Protein AF-A0A351Q8W2-F1 (afdb_monomer)

Solvent-accessible surface area (backbone atoms only — not comparable to full-atom values): 9352 Å² total; per-residue (Å²): 128,69,87,39,54,61,34,50,51,51,47,59,54,45,54,42,53,52,51,34,52,49,37,46,63,73,67,52,56,40,73,38,72,56,96,79,33,37,40,29,41,59,55,43,24,44,52,49,49,45,58,32,41,43,74,49,58,63,77,54,72,92,56,43,76,50,29,66,69,48,66,71,47,53,39,39,87,46,89,89,42,88,66,45,52,71,61,80,88,74,65,61,53,59,69,27,52,49,45,26,49,54,48,41,52,50,55,51,50,60,51,46,76,72,47,43,49,78,50,36,77,36,58,51,84,85,38,94,52,28,43,45,56,30,39,56,48,38,56,55,51,44,52,51,49,52,51,48,50,25,50,46,25,34,76,66,77,44,69,72,61,68,80,65,90,82,134

pLDDT: mean 95.58, std 5.6, range [55.62, 98.81]

Foldseek 3Di:
DPWFPPLVVLLQVVVQLLVLLVLLLVDFPQQQDDPLAGLQLLSLLLLLLLLQQLADVQPDDDDCVQQVNDDPLSSDDDPPDPSHDSPRPDGRDSVSSVSNSVSSVVVNNVRSVPDTPVQQQDADVPGPDGSVCSSVVSSVSSVVSSVVSQVSRVVRPHHGGDHDDHD

Structure (mmCIF, N/CA/C/O backbone):
data_AF-A0A351Q8W2-F1
#
_entry.id   AF-A0A351Q8W2-F1
#
loop_
_atom_site.group_PDB
_atom_site.id
_atom_site.type_symbol
_atom_site.label_atom_id
_atom_site.label_alt_id
_atom_site.label_comp_id
_atom_site.label_asym_id
_atom_site.label_entity_id
_atom_site.label_seq_id
_atom_site.pdbx_PDB_ins_code
_atom_site.Cartn_x
_atom_site.Cartn_y
_atom_site.Cartn_z
_atom_site.occupancy
_atom_site.B_iso_or_equiv
_atom_site.auth_seq_id
_atom_site.auth_comp_id
_atom_site.auth_asym_id
_atom_site.auth_atom_id
_atom_site.pdbx_PDB_model_num
ATOM 1 N N . MET A 1 1 ? -4.225 4.446 31.066 1.00 55.62 1 MET A N 1
ATOM 2 C CA . MET A 1 1 ? -3.802 4.490 29.650 1.00 55.62 1 MET A CA 1
ATOM 3 C C . MET A 1 1 ? -4.594 5.597 28.988 1.00 55.62 1 MET A C 1
ATOM 5 O O . MET A 1 1 ? -5.766 5.719 29.324 1.00 55.62 1 MET A O 1
ATOM 9 N N . SER A 1 2 ? -3.968 6.445 28.165 1.00 63.66 2 SER A N 1
ATOM 10 C CA . SER A 1 2 ? -4.722 7.457 27.419 1.00 63.66 2 SER A CA 1
ATOM 11 C C . SER A 1 2 ? -5.769 6.759 26.560 1.00 63.66 2 SER A C 1
ATOM 13 O O . SER A 1 2 ? -5.488 5.701 25.996 1.00 63.66 2 SER A O 1
ATOM 15 N N . GLU A 1 3 ? -6.963 7.334 26.482 1.00 80.56 3 GLU A N 1
ATOM 16 C CA . GLU A 1 3 ? -7.960 6.908 25.506 1.00 80.56 3 GLU A CA 1
ATOM 17 C C . GLU A 1 3 ? -7.312 6.942 24.109 1.00 80.56 3 GLU A C 1
ATOM 19 O O . GLU A 1 3 ? -6.616 7.906 23.782 1.00 80.56 3 GLU A O 1
ATOM 24 N N . ASN A 1 4 ? -7.477 5.876 23.320 1.00 92.06 4 ASN A N 1
ATOM 25 C CA . ASN A 1 4 ? -6.990 5.774 21.937 1.00 92.06 4 ASN A CA 1
ATOM 26 C C . ASN A 1 4 ? -5.459 5.702 21.747 1.00 92.06 4 ASN A C 1
ATOM 28 O O . ASN A 1 4 ? -4.918 6.217 20.766 1.00 92.06 4 ASN A O 1
ATOM 32 N N . LEU A 1 5 ? -4.731 5.076 22.680 1.00 96.50 5 LEU A N 1
ATOM 33 C CA . LEU A 1 5 ? -3.279 4.908 22.550 1.00 96.50 5 LEU A CA 1
ATOM 34 C C . LEU A 1 5 ? -2.907 4.025 21.348 1.00 96.50 5 LEU A C 1
ATOM 36 O O . LEU A 1 5 ? -1.963 4.347 20.628 1.00 96.50 5 LEU A O 1
ATOM 40 N N . LEU A 1 6 ? -3.621 2.917 21.131 1.00 98.00 6 LEU A N 1
ATOM 41 C CA . LEU A 1 6 ? -3.284 1.969 20.067 1.00 98.00 6 LEU A CA 1
ATOM 42 C C . LEU A 1 6 ? -3.590 2.550 18.687 1.00 98.00 6 LEU A C 1
ATOM 44 O O . LEU A 1 6 ? -2.754 2.444 17.792 1.00 98.00 6 LEU A O 1
ATOM 48 N N . SER A 1 7 ? -4.742 3.200 18.510 1.00 97.69 7 SER A N 1
ATOM 49 C CA . SER A 1 7 ? -5.092 3.836 17.239 1.00 97.69 7 SER A CA 1
ATOM 50 C C . SER A 1 7 ? -4.140 4.984 16.901 1.00 97.69 7 SER A C 1
ATOM 52 O O . SER A 1 7 ? -3.759 5.130 15.740 1.00 97.69 7 SER A O 1
ATOM 54 N N . LYS A 1 8 ? -3.650 5.722 17.908 1.00 97.25 8 LYS A N 1
ATOM 55 C CA . LYS A 1 8 ? -2.590 6.720 17.724 1.00 97.25 8 LYS A CA 1
ATOM 56 C C . LYS A 1 8 ? -1.275 6.094 17.248 1.00 97.25 8 LYS A C 1
ATOM 58 O O . LYS A 1 8 ? -0.714 6.569 16.265 1.00 97.25 8 LYS A O 1
ATOM 63 N N . ILE A 1 9 ? -0.813 5.015 17.889 1.00 97.81 9 ILE A N 1
ATOM 64 C CA . ILE A 1 9 ? 0.396 4.291 17.453 1.00 97.81 9 ILE A CA 1
ATOM 65 C C . ILE A 1 9 ? 0.220 3.793 16.015 1.00 97.81 9 ILE A C 1
ATOM 67 O O . ILE A 1 9 ? 1.107 3.969 15.187 1.00 97.81 9 ILE A O 1
ATOM 71 N N . ILE A 1 10 ? -0.935 3.210 15.690 1.00 98.38 10 ILE A N 1
ATOM 72 C CA . ILE A 1 10 ? -1.238 2.748 14.332 1.00 98.38 10 ILE A CA 1
ATOM 73 C C . ILE A 1 10 ? -1.166 3.906 13.333 1.00 98.38 10 ILE A C 1
ATOM 75 O O . ILE A 1 10 ? -0.593 3.731 12.258 1.00 98.38 10 ILE A O 1
ATOM 79 N N . ALA A 1 11 ? -1.705 5.079 13.669 1.00 98.25 11 ALA A N 1
ATOM 80 C CA . ALA A 1 11 ? -1.636 6.247 12.799 1.00 98.25 11 ALA A CA 1
ATOM 81 C C . ALA A 1 11 ? -0.188 6.694 12.547 1.00 98.25 11 ALA A C 1
ATOM 83 O O . ALA A 1 11 ? 0.206 6.872 11.396 1.00 98.25 11 ALA A O 1
ATOM 84 N N . GLU A 1 12 ? 0.628 6.779 13.598 1.00 97.88 12 GLU A N 1
ATOM 85 C CA . GLU A 1 12 ? 2.051 7.131 13.500 1.00 97.88 12 GLU A CA 1
ATOM 86 C C . GLU A 1 12 ? 2.836 6.115 12.653 1.00 97.88 12 GLU A C 1
ATOM 88 O O . GLU A 1 12 ? 3.580 6.495 11.748 1.00 97.88 12 GLU A O 1
ATOM 93 N N . GLN A 1 13 ? 2.618 4.814 12.872 1.00 98.19 13 GLN A N 1
ATOM 94 C CA . GLN A 1 13 ? 3.259 3.763 12.076 1.00 98.19 13 GLN A CA 1
ATOM 95 C C . GLN A 1 13 ? 2.754 3.739 10.627 1.00 98.19 13 GLN A C 1
ATOM 97 O O . GLN A 1 13 ? 3.504 3.396 9.711 1.00 98.19 13 GLN A O 1
ATOM 102 N N . THR A 1 14 ? 1.503 4.141 10.385 1.00 98.56 14 THR A N 1
ATOM 103 C CA . THR A 1 14 ? 0.960 4.238 9.026 1.00 98.56 14 THR A CA 1
ATOM 104 C C . THR A 1 14 ? 1.611 5.381 8.252 1.00 98.56 14 THR A C 1
ATOM 106 O O . THR A 1 14 ? 1.861 5.231 7.061 1.00 98.56 14 THR A O 1
ATOM 109 N N . GLU A 1 15 ? 1.992 6.486 8.897 1.00 98.44 15 GLU A N 1
ATOM 110 C CA . GLU A 1 15 ? 2.771 7.529 8.216 1.00 98.44 15 GLU A CA 1
ATOM 111 C C . GLU A 1 15 ? 4.142 7.014 7.752 1.00 98.44 15 GLU A C 1
ATOM 113 O O . GLU A 1 15 ? 4.574 7.338 6.646 1.00 98.44 15 GLU A O 1
ATOM 118 N N . ILE A 1 16 ? 4.804 6.152 8.530 1.00 98.38 16 ILE A N 1
ATOM 119 C CA . ILE A 1 16 ? 6.060 5.505 8.114 1.00 98.38 16 ILE A CA 1
ATOM 120 C C . ILE A 1 16 ? 5.814 4.561 6.926 1.00 98.38 16 ILE A C 1
ATOM 122 O O . ILE A 1 16 ? 6.573 4.570 5.952 1.00 98.38 16 ILE A O 1
ATOM 126 N N . LEU A 1 17 ? 4.724 3.787 6.952 1.00 98.38 17 LEU A N 1
ATOM 127 C CA . LEU A 1 17 ? 4.306 2.951 5.822 1.00 98.38 17 LEU A CA 1
ATOM 128 C C . LEU A 1 17 ? 4.103 3.789 4.546 1.00 98.38 17 LEU A C 1
ATOM 130 O O . LEU A 1 17 ? 4.637 3.453 3.489 1.00 98.38 17 LEU A O 1
ATOM 134 N N . LEU A 1 18 ? 3.390 4.915 4.648 1.00 98.44 18 LEU A N 1
ATOM 135 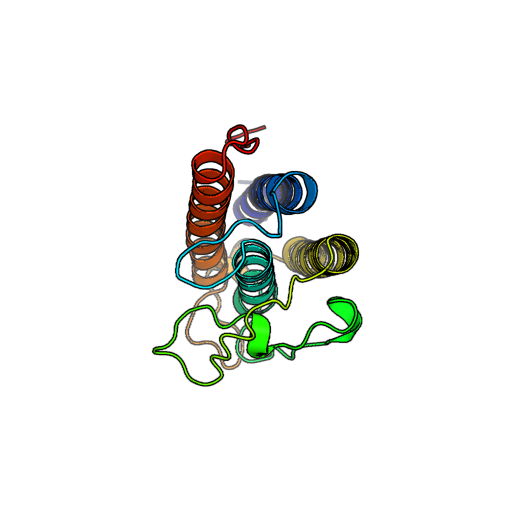C CA . LEU A 1 18 ? 3.133 5.825 3.529 1.00 98.44 18 LEU A CA 1
ATOM 136 C C . LEU A 1 18 ? 4.421 6.492 3.014 1.00 98.44 18 LEU A C 1
ATOM 138 O O . LEU A 1 18 ? 4.584 6.636 1.802 1.00 98.44 18 LEU A O 1
ATOM 142 N N . LYS A 1 19 ? 5.374 6.836 3.894 1.00 97.94 19 LYS A N 1
ATOM 143 C CA . LYS A 1 19 ? 6.713 7.315 3.492 1.00 97.94 19 LYS A CA 1
ATOM 144 C C . LYS A 1 19 ? 7.476 6.269 2.677 1.00 97.94 19 LYS A C 1
ATOM 146 O O . LYS A 1 19 ? 8.100 6.625 1.677 1.00 97.94 19 LYS A O 1
ATOM 151 N N . ASN A 1 20 ? 7.412 4.994 3.068 1.00 98.19 20 ASN A N 1
ATOM 152 C CA . ASN A 1 20 ? 8.040 3.901 2.320 1.00 98.19 20 ASN A CA 1
ATOM 153 C C . ASN A 1 20 ? 7.439 3.742 0.919 1.00 98.19 20 ASN A C 1
ATOM 155 O O . ASN A 1 20 ? 8.183 3.630 -0.053 1.00 98.19 20 ASN A O 1
ATOM 159 N N . ILE A 1 21 ? 6.112 3.806 0.790 1.00 97.75 21 ILE A N 1
ATOM 160 C CA . ILE A 1 21 ? 5.452 3.772 -0.523 1.00 97.75 21 ILE A CA 1
ATOM 161 C C . ILE A 1 21 ? 5.864 4.980 -1.365 1.00 97.75 21 ILE A C 1
ATOM 163 O O . ILE A 1 21 ? 6.218 4.818 -2.530 1.00 97.75 21 ILE A O 1
ATOM 167 N N . ASN A 1 22 ? 5.873 6.183 -0.786 1.00 97.81 22 ASN A N 1
ATOM 168 C CA . ASN A 1 22 ? 6.262 7.389 -1.512 1.00 97.81 22 ASN A CA 1
ATOM 169 C C . ASN A 1 22 ? 7.720 7.326 -2.003 1.00 97.81 22 ASN A C 1
ATOM 171 O O . ASN A 1 22 ? 8.008 7.711 -3.130 1.00 97.81 22 ASN A O 1
ATOM 175 N N . SER A 1 23 ? 8.633 6.772 -1.198 1.00 97.56 23 SER A N 1
ATOM 176 C CA . SER A 1 23 ? 10.021 6.510 -1.610 1.00 97.56 23 SER A CA 1
ATOM 177 C C . SER A 1 23 ? 10.091 5.646 -2.874 1.00 97.56 23 SER A C 1
ATOM 179 O O . SER A 1 23 ? 10.811 5.982 -3.820 1.00 97.56 23 SER A O 1
ATOM 181 N N . VAL A 1 24 ? 9.291 4.573 -2.924 1.00 98.31 24 VAL A N 1
ATOM 182 C CA . VAL A 1 24 ? 9.184 3.699 -4.099 1.00 98.31 24 VAL A CA 1
ATOM 183 C C . VAL A 1 24 ? 8.622 4.462 -5.298 1.00 98.31 24 VAL A C 1
ATOM 185 O O . VAL A 1 24 ? 9.245 4.467 -6.359 1.00 98.31 24 VAL A O 1
ATOM 188 N N . VAL A 1 25 ? 7.490 5.149 -5.125 1.00 98.38 25 VAL A N 1
ATOM 189 C CA . VAL A 1 25 ? 6.825 5.918 -6.190 1.00 98.38 25 VAL A CA 1
ATOM 190 C C . VAL A 1 25 ? 7.751 6.979 -6.787 1.00 98.38 25 VAL A C 1
ATOM 192 O O . VAL A 1 25 ? 7.729 7.179 -7.997 1.00 98.38 25 VAL A O 1
ATOM 195 N N . GLN A 1 26 ? 8.595 7.627 -5.983 1.00 97.31 26 GLN A N 1
ATOM 196 C CA . GLN A 1 26 ? 9.486 8.692 -6.451 1.00 97.31 26 GLN A CA 1
ATOM 197 C C . GLN A 1 26 ? 10.762 8.175 -7.123 1.00 97.31 26 GLN A C 1
ATOM 199 O O . GLN A 1 26 ? 11.271 8.818 -8.037 1.00 97.31 26 GLN A O 1
ATOM 204 N N . SER A 1 27 ? 11.290 7.032 -6.675 1.00 96.31 27 SER A N 1
ATOM 205 C CA . SER A 1 27 ? 12.677 6.648 -6.984 1.00 96.31 27 SER A CA 1
ATOM 206 C C . SER A 1 27 ? 12.816 5.380 -7.8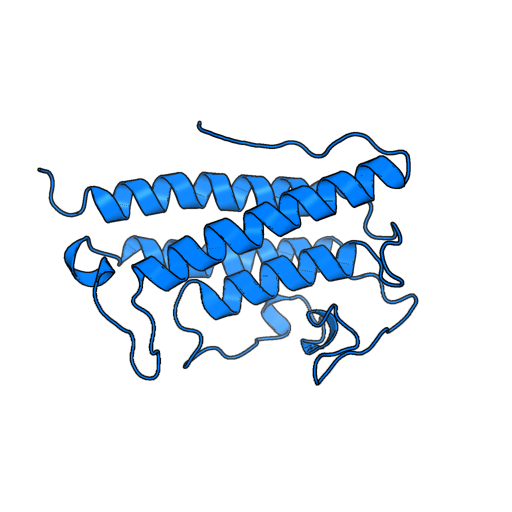25 1.00 96.31 27 SER A C 1
ATOM 208 O O . SER A 1 27 ? 13.888 5.144 -8.377 1.00 96.31 27 SER A O 1
ATOM 210 N N . ALA A 1 28 ? 11.772 4.554 -7.934 1.00 96.94 28 ALA A N 1
ATOM 211 C CA . ALA A 1 28 ? 11.837 3.332 -8.731 1.00 96.94 28 ALA A CA 1
ATOM 212 C C . ALA A 1 28 ? 11.935 3.636 -10.236 1.00 96.94 28 ALA A C 1
ATOM 214 O O . ALA A 1 28 ? 11.239 4.525 -10.744 1.00 96.94 28 ALA A O 1
ATOM 215 N N 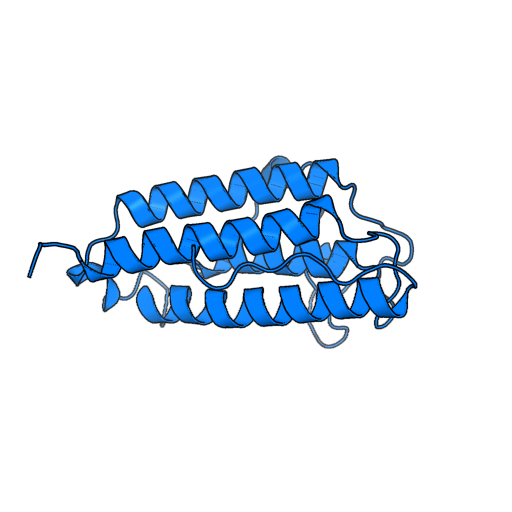. SER A 1 29 ? 12.760 2.868 -10.952 1.00 96.81 29 SER A N 1
ATOM 216 C CA . SER A 1 29 ? 12.730 2.781 -12.416 1.00 96.81 29 SER A CA 1
ATOM 217 C C . SER A 1 29 ? 11.442 2.073 -12.837 1.00 96.81 29 SER A C 1
ATOM 219 O O . SER A 1 29 ? 11.247 0.908 -12.508 1.00 96.81 29 SER A O 1
ATOM 221 N N . LEU A 1 30 ? 10.532 2.789 -13.500 1.00 97.25 30 LEU A N 1
ATOM 222 C CA . LEU A 1 30 ? 9.162 2.324 -13.753 1.00 97.25 30 LEU A CA 1
ATOM 223 C C . LEU A 1 30 ? 9.093 1.273 -14.862 1.00 97.25 30 LEU A C 1
ATOM 225 O O . LEU A 1 30 ? 8.218 0.410 -14.844 1.00 97.25 30 LEU A O 1
ATOM 229 N N . GLU A 1 31 ? 10.027 1.360 -15.799 1.00 96.31 31 GLU A N 1
ATOM 230 C CA . GLU A 1 31 ? 10.183 0.519 -16.978 1.00 96.31 31 GLU A CA 1
ATOM 231 C C . GLU A 1 31 ? 10.885 -0.806 -16.664 1.00 96.31 31 GLU A C 1
ATOM 233 O O . GLU A 1 31 ? 10.805 -1.731 -17.467 1.00 96.31 31 GLU A O 1
ATOM 238 N N . ALA A 1 32 ? 11.566 -0.897 -15.515 1.00 95.50 32 ALA A N 1
ATOM 239 C CA . ALA A 1 32 ? 12.327 -2.070 -15.103 1.00 95.50 32 ALA A CA 1
ATOM 240 C C . ALA A 1 32 ? 11.460 -3.336 -15.151 1.00 95.50 32 ALA A C 1
ATOM 242 O O . ALA A 1 32 ? 10.399 -3.390 -14.526 1.00 95.50 32 ALA A O 1
ATOM 243 N N . GLU A 1 33 ? 11.908 -4.343 -15.899 1.00 92.44 33 GLU A N 1
ATOM 244 C CA . GLU A 1 33 ? 11.153 -5.577 -16.100 1.00 92.44 33 GLU A CA 1
ATOM 245 C C . GLU A 1 33 ? 11.365 -6.543 -14.928 1.00 92.44 33 GLU A C 1
ATOM 247 O O . GLU A 1 33 ? 12.479 -6.715 -14.423 1.00 92.44 33 GLU A O 1
ATOM 252 N N . PHE A 1 34 ? 10.279 -7.186 -14.507 1.00 91.62 34 PHE A N 1
ATOM 253 C CA . PHE A 1 34 ? 10.271 -8.276 -13.548 1.00 91.62 34 PHE A CA 1
ATOM 254 C C . PHE A 1 34 ? 9.048 -9.166 -13.780 1.00 91.62 34 PHE A C 1
ATOM 256 O O . PHE A 1 34 ? 7.916 -8.684 -13.800 1.00 91.62 34 PHE A O 1
ATOM 263 N N . ASP A 1 35 ? 9.281 -10.469 -13.952 1.00 88.75 35 ASP A N 1
ATOM 264 C CA . ASP A 1 35 ? 8.229 -11.473 -14.187 1.00 88.75 35 ASP A CA 1
ATOM 265 C C . ASP A 1 35 ? 7.296 -11.124 -15.371 1.00 88.75 35 ASP A C 1
ATOM 267 O O . ASP A 1 35 ? 6.076 -11.267 -15.306 1.00 88.75 35 ASP A O 1
ATOM 271 N N . GLY A 1 36 ? 7.872 -10.596 -16.460 1.00 89.00 36 GLY A N 1
ATOM 272 C CA . GLY A 1 36 ? 7.136 -10.218 -17.673 1.00 89.00 36 GLY A CA 1
ATOM 273 C C . GLY A 1 36 ? 6.260 -8.964 -17.544 1.00 89.00 36 GLY A C 1
ATOM 274 O O . GLY A 1 36 ? 5.500 -8.654 -18.462 1.00 89.00 36 GLY A O 1
ATOM 275 N N . LEU A 1 37 ? 6.357 -8.233 -16.430 1.00 93.81 37 LEU A N 1
ATOM 276 C CA . LEU A 1 37 ? 5.697 -6.948 -16.196 1.00 93.81 37 LEU A CA 1
ATOM 277 C C . LEU A 1 37 ? 6.744 -5.873 -15.895 1.00 93.81 37 LEU A C 1
ATOM 279 O O . LEU A 1 37 ? 7.862 -6.173 -15.492 1.00 93.81 37 LEU A O 1
ATOM 283 N N . ASN A 1 38 ? 6.386 -4.600 -16.048 1.00 95.06 38 ASN A N 1
ATOM 284 C CA . ASN A 1 38 ? 7.254 -3.504 -15.613 1.00 95.06 38 ASN A CA 1
ATOM 285 C C . ASN A 1 38 ? 6.984 -3.114 -14.146 1.00 95.06 38 ASN A C 1
ATOM 287 O O . ASN A 1 38 ? 5.891 -3.335 -13.615 1.00 95.06 38 ASN A O 1
ATOM 291 N N . ALA A 1 39 ? 7.965 -2.496 -13.490 1.00 96.75 39 ALA A N 1
ATOM 292 C CA . ALA A 1 39 ? 7.906 -2.111 -12.082 1.00 96.75 39 ALA A CA 1
ATOM 293 C C . ALA A 1 39 ? 6.698 -1.225 -11.744 1.00 96.75 39 ALA A C 1
ATOM 295 O O . ALA A 1 39 ? 6.125 -1.360 -10.661 1.00 96.75 39 ALA A O 1
ATOM 296 N N . SER A 1 40 ? 6.258 -0.361 -12.669 1.00 98.00 40 SER A N 1
ATOM 297 C CA . SER A 1 40 ? 5.086 0.497 -12.452 1.00 98.00 40 SER A CA 1
ATOM 298 C C . SER A 1 40 ? 3.818 -0.308 -12.125 1.00 98.00 40 SER A C 1
ATOM 300 O O . SER A 1 40 ? 3.015 0.130 -11.298 1.00 98.00 40 SER A O 1
ATOM 302 N N . ARG A 1 41 ? 3.682 -1.530 -12.668 1.00 97.12 41 ARG A N 1
ATOM 303 C CA . ARG A 1 41 ? 2.578 -2.460 -12.368 1.00 97.12 41 ARG A CA 1
ATOM 304 C C . ARG A 1 41 ? 2.603 -2.935 -10.917 1.00 97.12 41 ARG A C 1
ATOM 306 O O . ARG A 1 41 ? 1.559 -2.978 -10.273 1.00 97.12 41 ARG A O 1
ATOM 313 N N . PHE A 1 42 ? 3.780 -3.244 -10.373 1.00 97.62 42 PHE A N 1
ATOM 314 C CA . PHE A 1 42 ? 3.933 -3.660 -8.973 1.00 97.62 42 PHE A CA 1
ATOM 315 C C . PHE A 1 42 ? 3.643 -2.509 -8.003 1.00 97.62 42 PHE A C 1
ATOM 317 O O . PHE A 1 42 ? 3.010 -2.712 -6.965 1.00 97.62 42 PHE A O 1
ATOM 324 N N . ILE A 1 43 ? 4.049 -1.288 -8.356 1.00 98.50 43 ILE A N 1
ATOM 325 C CA . ILE A 1 43 ? 3.766 -0.088 -7.558 1.00 98.50 43 ILE A CA 1
ATOM 326 C C . ILE A 1 43 ? 2.262 0.193 -7.552 1.00 98.50 43 ILE A C 1
ATOM 328 O O . ILE A 1 43 ? 1.666 0.364 -6.488 1.00 98.50 43 ILE A O 1
ATOM 332 N N . PHE A 1 44 ? 1.627 0.164 -8.724 1.00 98.50 44 PHE A N 1
ATOM 333 C CA . PHE A 1 44 ? 0.186 0.353 -8.844 1.00 98.50 44 PHE A CA 1
ATOM 334 C C . PHE A 1 44 ? -0.613 -0.744 -8.131 1.00 98.50 44 PHE A C 1
ATOM 336 O O . PHE A 1 44 ? -1.551 -0.427 -7.405 1.00 98.50 44 PHE A O 1
ATOM 343 N N . HIS A 1 45 ? -0.202 -2.013 -8.244 1.00 98.12 45 HIS A N 1
ATOM 344 C CA . HIS A 1 45 ? -0.770 -3.124 -7.473 1.00 98.12 45 HIS A CA 1
ATOM 345 C C . HIS A 1 45 ? -0.744 -2.853 -5.966 1.00 98.12 45 HIS A C 1
ATOM 347 O O . HIS A 1 45 ? -1.732 -3.073 -5.265 1.00 98.12 45 HIS A O 1
ATOM 353 N N . THR A 1 46 ? 0.385 -2.348 -5.471 1.00 98.62 46 THR A N 1
ATOM 354 C CA . THR A 1 46 ? 0.566 -2.042 -4.050 1.00 98.62 46 THR A CA 1
ATOM 355 C C . THR A 1 46 ? -0.381 -0.937 -3.596 1.00 98.62 46 THR A C 1
ATOM 357 O O . THR A 1 46 ? -1.067 -1.094 -2.588 1.00 98.62 46 THR A O 1
ATOM 360 N N . LEU A 1 47 ? -0.467 0.153 -4.365 1.00 98.75 47 LEU A N 1
ATOM 361 C CA . LEU A 1 47 ? -1.374 1.270 -4.091 1.00 98.75 47 LEU A CA 1
ATOM 362 C C . LEU A 1 47 ? -2.844 0.847 -4.144 1.00 98.75 47 LEU A C 1
ATOM 364 O O . LEU A 1 47 ? -3.607 1.193 -3.248 1.00 98.75 47 LEU A O 1
ATOM 368 N N . HIS A 1 48 ? -3.229 0.070 -5.158 1.00 98.50 48 HIS A N 1
ATOM 369 C CA . HIS A 1 48 ? -4.599 -0.412 -5.333 1.00 98.50 48 HIS A CA 1
ATOM 370 C C . HIS A 1 48 ? -5.024 -1.361 -4.212 1.00 98.50 48 HIS A C 1
ATOM 372 O O . HIS A 1 48 ? -6.102 -1.197 -3.642 1.00 98.50 48 HIS A O 1
ATOM 378 N N . SER A 1 49 ? -4.161 -2.308 -3.828 1.00 98.38 49 SER A N 1
ATOM 379 C CA . SER A 1 49 ? -4.435 -3.180 -2.682 1.00 98.38 49 SER A CA 1
ATOM 380 C C . SER A 1 49 ? -4.599 -2.367 -1.402 1.00 98.38 49 SER A C 1
ATOM 382 O O . SER A 1 49 ? -5.546 -2.595 -0.650 1.00 98.38 49 SER A O 1
ATOM 384 N N . LEU A 1 50 ? -3.724 -1.385 -1.179 1.00 98.56 50 LEU A N 1
ATOM 385 C CA . LEU A 1 50 ? -3.794 -0.527 -0.007 1.00 98.56 50 LEU A CA 1
ATOM 386 C C . LEU A 1 50 ? -5.098 0.293 0.028 1.00 98.56 50 LEU A C 1
ATOM 388 O O . LEU A 1 50 ? -5.766 0.322 1.058 1.00 98.56 50 LEU A O 1
ATOM 392 N N . ASP A 1 51 ? -5.497 0.898 -1.094 1.00 98.50 51 ASP A N 1
ATOM 393 C CA . ASP A 1 51 ? -6.762 1.636 -1.245 1.00 98.50 51 ASP A CA 1
ATOM 394 C C . ASP A 1 51 ? -7.980 0.754 -0.938 1.00 98.50 51 ASP A C 1
ATOM 396 O O . ASP A 1 51 ? -8.895 1.153 -0.217 1.00 98.50 51 ASP A O 1
ATOM 400 N N . LYS A 1 52 ? -7.964 -0.477 -1.459 1.00 97.94 52 LYS A N 1
ATOM 401 C CA . LYS A 1 52 ? -9.066 -1.428 -1.332 1.00 97.94 52 LYS A CA 1
ATOM 402 C C . LYS A 1 52 ? -9.202 -2.010 0.066 1.00 97.94 52 LYS A C 1
ATOM 404 O O . LYS A 1 52 ? -10.304 -2.099 0.600 1.00 97.94 52 LYS A O 1
ATOM 409 N N . TRP A 1 53 ? -8.099 -2.467 0.642 1.00 98.38 53 TRP A N 1
ATOM 410 C CA . TRP A 1 53 ? -8.139 -3.373 1.786 1.00 98.38 53 TRP A CA 1
ATOM 411 C C . TRP A 1 53 ? -7.857 -2.703 3.124 1.00 98.38 53 TRP A C 1
ATOM 413 O O . TRP A 1 53 ? -8.170 -3.301 4.147 1.00 98.38 53 TRP A O 1
ATOM 423 N N . PHE A 1 54 ? -7.280 -1.497 3.161 1.00 98.50 54 PHE A N 1
ATOM 424 C CA . PHE A 1 54 ? -6.918 -0.870 4.438 1.00 98.50 54 PHE A CA 1
ATOM 425 C C . PHE A 1 54 ? -8.138 -0.459 5.271 1.00 98.50 54 PHE A C 1
ATOM 427 O O . PHE A 1 54 ? -8.094 -0.520 6.499 1.00 98.50 54 PHE A O 1
ATOM 434 N N . VAL A 1 55 ? -9.218 -0.027 4.607 1.00 96.25 55 VAL A N 1
ATOM 435 C CA . VAL A 1 55 ? -10.426 0.496 5.263 1.00 96.25 55 VAL A CA 1
ATOM 436 C C . VAL A 1 55 ? -11.542 -0.542 5.271 1.00 96.25 55 VAL A C 1
ATOM 438 O O . VAL A 1 55 ? -11.764 -1.165 6.301 1.00 96.25 55 VAL A O 1
ATOM 441 N N . ASN A 1 56 ? -12.244 -0.729 4.149 1.00 96.56 56 ASN A N 1
ATOM 442 C CA . ASN A 1 56 ? -13.321 -1.707 4.016 1.00 96.56 56 ASN A CA 1
ATOM 443 C C . ASN A 1 56 ? -13.345 -2.277 2.587 1.00 96.56 56 ASN A C 1
ATOM 445 O O . ASN A 1 56 ? -13.852 -1.610 1.682 1.00 96.56 56 ASN A O 1
ATOM 449 N N . PRO A 1 57 ? -12.858 -3.507 2.357 1.00 97.31 57 PRO A N 1
ATOM 450 C CA . PRO A 1 57 ? -12.871 -4.094 1.020 1.00 97.31 57 PRO A CA 1
ATOM 451 C C . PRO A 1 57 ? -14.284 -4.395 0.499 1.00 97.31 57 PRO A C 1
ATOM 453 O O . PRO A 1 57 ? -14.456 -4.496 -0.713 1.00 97.31 57 PRO A O 1
ATOM 456 N N . ALA A 1 58 ? -15.286 -4.534 1.377 1.00 96.56 58 ALA A N 1
ATOM 457 C CA . ALA A 1 58 ? -16.659 -4.870 0.989 1.00 96.56 58 ALA A CA 1
ATOM 458 C C . ALA A 1 58 ? -17.413 -3.691 0.351 1.00 96.56 58 ALA A C 1
ATOM 460 O O . ALA A 1 58 ? -18.291 -3.890 -0.486 1.00 96.56 58 ALA A O 1
ATOM 461 N N . GLU A 1 59 ? -17.050 -2.462 0.717 1.00 95.19 59 GLU A N 1
ATOM 462 C CA . GLU A 1 59 ? -17.647 -1.227 0.188 1.00 95.19 59 GLU A CA 1
ATOM 463 C C . GLU A 1 59 ? -16.739 -0.520 -0.822 1.00 95.19 59 GLU A C 1
ATOM 465 O O . GLU A 1 59 ? -17.075 0.550 -1.337 1.00 95.19 59 GLU A O 1
ATOM 470 N N . TYR A 1 60 ? -15.578 -1.109 -1.109 1.00 96.38 60 TYR A N 1
ATOM 471 C CA . TYR A 1 60 ? -14.605 -0.519 -2.004 1.00 96.38 60 TYR A CA 1
ATOM 472 C C . TYR A 1 60 ? -15.151 -0.392 -3.426 1.00 96.38 60 TYR A C 1
ATOM 474 O O . TYR A 1 60 ? -15.663 -1.348 -4.012 1.00 96.38 60 TYR A O 1
ATOM 482 N N . LYS A 1 61 ? -14.969 0.796 -4.003 1.00 96.19 61 LYS A N 1
ATOM 483 C CA . LYS A 1 61 ? -15.219 1.074 -5.414 1.00 96.19 61 LYS A CA 1
ATOM 484 C C . LYS A 1 61 ? -14.004 1.776 -5.985 1.00 96.19 61 LYS A C 1
ATOM 486 O O . LYS A 1 61 ? -13.588 2.811 -5.463 1.00 96.19 61 LYS A O 1
ATOM 491 N N . TYR A 1 62 ? -13.457 1.208 -7.052 1.00 96.75 62 TYR A N 1
ATOM 492 C CA . TYR A 1 62 ? -12.366 1.831 -7.773 1.00 96.75 62 TYR A CA 1
ATOM 493 C C . TYR A 1 62 ? -12.841 3.127 -8.438 1.00 96.75 62 TYR A C 1
ATOM 495 O O . TYR A 1 62 ? -13.867 3.144 -9.117 1.00 96.75 62 TYR A O 1
ATOM 503 N N . ASP A 1 63 ? -12.095 4.210 -8.228 1.00 95.06 63 ASP A N 1
ATOM 504 C CA . ASP A 1 63 ? -12.284 5.480 -8.927 1.00 95.06 63 ASP A CA 1
ATOM 505 C C . ASP A 1 63 ? -11.062 5.742 -9.800 1.00 95.06 63 ASP A C 1
ATOM 507 O O . ASP A 1 63 ? -9.996 6.127 -9.317 1.00 95.06 63 ASP A O 1
ATOM 511 N N . GLU A 1 64 ? -11.226 5.562 -11.100 1.00 94.81 64 GLU A N 1
ATOM 512 C CA . GLU A 1 64 ? -10.175 5.763 -12.092 1.00 94.81 64 GLU A CA 1
ATOM 513 C C . GLU A 1 64 ? -9.661 7.219 -12.130 1.00 94.81 64 GLU A C 1
ATOM 515 O O . GLU A 1 64 ? -8.498 7.478 -12.448 1.00 94.81 64 GLU A O 1
ATOM 520 N N . ASN A 1 65 ? -10.464 8.203 -11.708 1.00 95.38 65 ASN A N 1
ATOM 521 C CA . ASN A 1 65 ? -9.991 9.588 -11.629 1.00 95.38 65 ASN A CA 1
ATOM 522 C C . ASN A 1 65 ? -8.929 9.764 -10.541 1.00 95.38 65 ASN A C 1
ATOM 524 O O . ASN A 1 65 ? -8.009 10.580 -10.699 1.00 95.38 65 ASN A O 1
ATOM 528 N N . SER A 1 66 ? -9.038 8.986 -9.459 1.00 94.50 66 SER A N 1
ATOM 529 C CA . SER A 1 66 ? -8.087 8.995 -8.349 1.00 94.50 66 SER A CA 1
ATOM 530 C C . SER A 1 66 ? -6.702 8.496 -8.765 1.00 94.50 66 SER A C 1
ATOM 532 O O . SER A 1 66 ? -5.711 8.947 -8.196 1.00 94.50 66 SER A O 1
ATOM 534 N N . SER A 1 67 ? -6.625 7.660 -9.806 1.00 93.19 67 SER A N 1
ATOM 535 C CA . SER A 1 67 ? -5.377 7.148 -10.376 1.00 93.19 67 SER A CA 1
ATOM 536 C C . SER A 1 67 ? -4.901 7.888 -11.626 1.00 93.19 67 SER A C 1
ATOM 538 O O . SER A 1 67 ? -3.882 7.522 -12.199 1.00 93.19 67 SER A O 1
ATOM 540 N N . GLY A 1 68 ? -5.612 8.933 -12.063 1.00 93.75 68 GLY A N 1
ATOM 541 C CA . GLY A 1 68 ? -5.242 9.671 -13.273 1.00 93.75 68 GLY A CA 1
ATOM 542 C C . GLY A 1 68 ? -5.575 8.939 -14.575 1.00 93.75 68 GLY A C 1
ATOM 543 O O . GLY A 1 68 ? -4.877 9.138 -15.565 1.00 93.75 68 GLY A O 1
ATOM 544 N N . GLY A 1 69 ? -6.628 8.117 -14.595 1.00 95.25 69 GLY A N 1
ATOM 545 C CA . GLY A 1 69 ? -7.035 7.403 -15.810 1.00 95.25 69 GLY A CA 1
ATOM 546 C C . GLY A 1 69 ? -6.379 6.033 -15.977 1.00 95.25 69 GLY A C 1
ATOM 547 O O . GLY A 1 69 ? -6.290 5.535 -17.095 1.00 95.25 69 GLY A O 1
ATOM 548 N N . VAL A 1 70 ? -5.819 5.456 -14.909 1.00 96.81 70 VAL A N 1
ATOM 549 C CA . VAL A 1 70 ? -5.195 4.129 -14.979 1.00 96.81 70 VAL A CA 1
ATOM 550 C C . VAL A 1 70 ? -6.284 3.080 -14.808 1.00 96.81 70 VAL A C 1
ATOM 552 O O . VAL A 1 70 ? -7.001 3.098 -13.813 1.00 96.81 70 VAL A O 1
ATOM 555 N N . ALA A 1 71 ? -6.388 2.143 -15.745 1.00 95.75 71 ALA A N 1
ATOM 556 C CA . ALA A 1 71 ? -7.380 1.079 -15.668 1.00 95.75 71 ALA A CA 1
ATOM 557 C C . ALA A 1 71 ? -7.110 0.127 -14.484 1.00 95.75 71 ALA A C 1
ATOM 559 O O . ALA A 1 71 ? -5.969 -0.280 -14.241 1.00 95.75 71 ALA A O 1
ATOM 560 N N . GLU A 1 72 ? -8.167 -0.268 -13.764 1.00 96.00 72 GLU A N 1
ATOM 561 C CA . GLU A 1 72 ? -8.063 -1.086 -12.544 1.00 96.00 72 GLU A CA 1
ATOM 562 C C . GLU A 1 72 ? -7.340 -2.418 -12.777 1.00 96.00 72 GLU A C 1
ATOM 564 O O . GLU A 1 72 ? -6.535 -2.842 -11.952 1.00 96.00 72 GLU A O 1
ATOM 569 N N . ASN A 1 73 ? -7.583 -3.065 -13.921 1.00 95.31 73 ASN A N 1
ATOM 570 C CA . ASN A 1 73 ? -7.019 -4.375 -14.253 1.00 95.31 73 ASN A CA 1
ATOM 571 C C . ASN A 1 73 ? -5.481 -4.373 -14.313 1.00 95.31 73 ASN A C 1
ATOM 573 O O . ASN A 1 73 ? -4.856 -5.419 -14.131 1.00 95.31 73 ASN A O 1
ATOM 577 N N . LEU A 1 74 ? -4.847 -3.205 -14.476 1.00 96.00 74 LEU A N 1
ATOM 578 C CA . LEU A 1 74 ? -3.393 -3.078 -14.391 1.00 96.00 74 LEU A CA 1
ATOM 579 C C . LEU A 1 74 ? -2.853 -3.346 -12.973 1.00 96.00 74 LEU A C 1
ATOM 581 O O . LEU A 1 74 ? -1.650 -3.547 -12.811 1.00 96.00 74 LEU A O 1
ATOM 585 N N . SER A 1 75 ? -3.701 -3.417 -11.941 1.00 96.75 75 SER A N 1
ATOM 586 C CA . SER A 1 75 ? -3.292 -3.840 -10.596 1.00 96.75 75 SER A CA 1
ATOM 587 C C . SER A 1 75 ? -3.139 -5.359 -10.476 1.00 96.75 75 SER A C 1
ATOM 589 O O . SER A 1 75 ? -2.554 -5.844 -9.508 1.00 96.75 75 SER A O 1
ATOM 591 N N . VAL A 1 76 ? -3.626 -6.144 -11.440 1.00 96.12 76 VAL A N 1
ATOM 592 C CA . VAL A 1 76 ? -3.494 -7.603 -11.422 1.00 96.12 76 VAL A CA 1
ATOM 593 C C . VAL A 1 76 ? -2.126 -7.983 -11.986 1.00 96.12 76 VAL A C 1
ATOM 595 O O . VAL A 1 76 ? -1.851 -7.782 -13.166 1.00 96.12 76 VAL A O 1
ATOM 598 N N . ILE A 1 77 ? -1.257 -8.524 -11.129 1.00 94.38 77 ILE A N 1
ATOM 599 C CA . ILE A 1 77 ? 0.154 -8.828 -11.445 1.00 94.38 77 ILE A CA 1
ATOM 600 C C . ILE A 1 77 ? 0.471 -10.332 -11.481 1.00 94.38 77 ILE A C 1
ATOM 602 O O . ILE A 1 77 ? 1.629 -10.720 -11.439 1.00 94.38 77 ILE A O 1
ATOM 606 N N . SER A 1 78 ? -0.544 -11.199 -11.510 1.00 92.50 78 SER A N 1
ATOM 607 C CA . SER A 1 78 ? -0.352 -12.651 -11.609 1.00 92.50 78 SER A CA 1
ATOM 608 C C . SER A 1 78 ? -1.246 -13.229 -12.691 1.00 92.50 78 SER A C 1
ATOM 610 O O . SER A 1 78 ? -2.462 -13.054 -12.635 1.00 92.50 78 SER A O 1
ATOM 612 N N . SER A 1 79 ? -0.651 -13.987 -13.612 1.00 91.50 79 SER A N 1
ATOM 613 C CA . SER A 1 79 ? -1.342 -14.657 -14.723 1.00 91.50 79 SER A CA 1
ATOM 614 C C . SER A 1 79 ? -2.380 -15.695 -14.292 1.00 91.50 79 SER A C 1
ATOM 616 O O . SER A 1 79 ? -3.238 -16.080 -15.079 1.00 91.50 79 SER A O 1
ATOM 618 N N . SER A 1 80 ? -2.330 -16.129 -13.032 1.00 92.50 80 SER A N 1
ATOM 619 C CA . SER A 1 80 ? -3.301 -17.052 -12.437 1.00 92.50 80 SER A CA 1
ATOM 620 C C . SER A 1 80 ? -4.594 -16.386 -11.953 1.00 92.50 80 SER A C 1
ATOM 622 O O . SER A 1 80 ? -5.518 -17.086 -11.540 1.00 92.50 80 SER A O 1
ATOM 624 N N . ARG A 1 81 ? -4.666 -15.049 -11.949 1.00 90.81 81 ARG A N 1
ATOM 625 C CA . ARG A 1 81 ? -5.811 -14.298 -11.422 1.00 90.81 81 ARG A CA 1
ATOM 626 C C . ARG A 1 81 ? -6.716 -13.804 -12.542 1.00 90.81 81 ARG A C 1
ATOM 628 O O . ARG A 1 81 ? -6.253 -13.377 -13.596 1.00 90.81 81 ARG A O 1
ATOM 635 N N . GLU A 1 82 ? -8.017 -13.818 -12.275 1.00 91.75 82 GLU A N 1
ATOM 636 C CA . GLU A 1 82 ? -9.009 -13.194 -13.147 1.00 91.75 82 GLU A CA 1
ATOM 637 C C . GLU A 1 82 ? -8.707 -11.699 -13.330 1.00 91.75 82 GLU A C 1
ATOM 639 O O . GLU A 1 82 ? -8.255 -11.024 -12.402 1.00 91.75 82 GLU A O 1
ATOM 644 N N . GLY A 1 83 ? -8.926 -11.192 -14.545 1.00 88.50 83 GLY A N 1
ATOM 645 C CA . GLY A 1 83 ? -8.623 -9.806 -14.902 1.00 88.50 83 GLY A CA 1
ATOM 646 C C . GLY A 1 83 ? -7.144 -9.530 -15.181 1.00 88.50 83 GLY A C 1
ATOM 647 O O . GLY A 1 83 ? -6.796 -8.379 -15.434 1.00 88.50 83 GLY A O 1
ATOM 648 N N . PHE A 1 84 ? -6.271 -10.547 -15.163 1.00 93.12 84 PHE A N 1
ATOM 649 C CA . PHE A 1 84 ? -4.885 -10.375 -15.584 1.00 93.12 84 PHE A CA 1
ATOM 650 C C . PHE A 1 84 ? -4.802 -9.989 -17.061 1.00 93.12 84 PHE A C 1
ATOM 652 O O . PHE A 1 84 ? -5.241 -10.725 -17.944 1.00 93.12 84 PHE A O 1
ATOM 659 N N . ASP A 1 85 ? -4.160 -8.855 -17.307 1.00 90.69 85 ASP A N 1
ATOM 660 C CA . ASP A 1 85 ? -3.709 -8.429 -18.621 1.00 90.69 85 ASP A CA 1
ATOM 661 C C . ASP A 1 85 ? -2.211 -8.132 -18.530 1.00 90.69 85 ASP A C 1
ATOM 663 O O . ASP A 1 85 ? -1.775 -7.280 -17.742 1.00 90.69 85 ASP A O 1
ATOM 667 N N . ALA A 1 86 ? -1.411 -8.853 -19.318 1.00 83.12 86 ALA A N 1
ATOM 668 C CA . ALA A 1 86 ? 0.027 -8.630 -19.372 1.00 83.12 86 ALA A CA 1
ATOM 669 C C . ALA A 1 86 ? 0.337 -7.200 -19.839 1.00 83.12 86 ALA A C 1
ATOM 671 O O . ALA A 1 86 ? 1.292 -6.608 -19.341 1.00 83.12 86 ALA A O 1
ATOM 672 N N . ALA A 1 87 ? -0.493 -6.641 -20.735 1.00 86.19 87 ALA A N 1
ATOM 673 C CA . ALA A 1 87 ? -0.349 -5.310 -21.326 1.00 86.19 87 ALA A CA 1
ATOM 674 C C . ALA A 1 87 ? 1.130 -4.909 -21.541 1.00 86.19 87 ALA A C 1
ATOM 676 O O . ALA A 1 87 ? 1.580 -3.887 -21.003 1.00 86.19 87 ALA A O 1
ATOM 677 N N . PRO A 1 88 ? 1.924 -5.738 -22.254 1.00 76.94 88 PRO A N 1
ATOM 678 C CA . PRO A 1 88 ? 3.360 -5.524 -22.367 1.00 76.94 88 PRO A CA 1
ATOM 679 C C . PRO A 1 88 ? 3.623 -4.164 -23.024 1.00 76.94 88 PRO A C 1
ATOM 681 O O . PRO A 1 88 ? 3.051 -3.841 -24.063 1.00 76.94 88 PRO A O 1
ATOM 684 N N . GLY A 1 89 ? 4.467 -3.348 -22.392 1.00 79.31 89 GLY A N 1
ATOM 685 C CA . GLY A 1 89 ? 4.782 -1.989 -22.846 1.00 79.31 89 GLY A CA 1
ATOM 686 C C . GLY A 1 89 ? 3.910 -0.872 -22.259 1.00 79.31 89 GLY A C 1
ATOM 687 O O . GLY A 1 89 ? 4.253 0.295 -22.429 1.00 79.31 89 GLY A O 1
ATOM 688 N N . VAL A 1 90 ? 2.837 -1.179 -21.518 1.00 92.69 90 VAL A N 1
ATOM 689 C CA . VAL A 1 90 ? 2.083 -0.154 -20.775 1.00 92.69 90 VAL A CA 1
ATOM 690 C C . VAL A 1 90 ? 2.808 0.166 -19.470 1.00 92.69 90 VAL A C 1
ATOM 692 O O . VAL A 1 90 ? 2.704 -0.570 -18.487 1.00 92.69 90 VAL A O 1
ATOM 695 N N . VAL A 1 91 ? 3.556 1.267 -19.459 1.00 97.31 91 VAL A N 1
ATOM 696 C CA . VAL A 1 91 ? 4.188 1.822 -18.253 1.00 97.31 91 VAL A CA 1
ATOM 697 C C . VAL A 1 91 ? 3.262 2.883 -17.672 1.00 97.31 91 VAL A C 1
ATOM 699 O O . VAL A 1 91 ? 2.902 3.841 -18.355 1.00 97.31 91 VAL A O 1
ATOM 702 N N . ILE A 1 92 ? 2.862 2.713 -16.415 1.00 98.12 92 ILE A N 1
ATOM 703 C CA . ILE A 1 92 ? 2.018 3.677 -15.711 1.00 98.12 92 ILE A CA 1
ATOM 704 C C . ILE A 1 92 ? 2.870 4.916 -15.401 1.00 98.12 92 ILE A C 1
ATOM 706 O O . ILE A 1 92 ? 3.897 4.778 -14.729 1.00 98.12 92 ILE A O 1
ATOM 710 N N . PRO A 1 93 ? 2.474 6.121 -15.857 1.00 98.06 93 PRO A N 1
ATOM 711 C CA . PRO A 1 93 ? 3.250 7.336 -15.635 1.00 98.06 93 PRO A CA 1
ATOM 712 C C . PRO A 1 93 ? 3.459 7.634 -14.149 1.00 98.06 93 PRO A C 1
ATOM 714 O O . PRO A 1 93 ? 2.551 7.444 -13.334 1.00 98.06 93 PRO A O 1
ATOM 717 N N . ARG A 1 94 ? 4.634 8.172 -13.794 1.00 98.38 94 ARG A N 1
ATOM 718 C CA . ARG A 1 94 ? 4.952 8.532 -12.400 1.00 98.38 94 ARG A CA 1
ATOM 719 C C . ARG A 1 94 ? 3.922 9.490 -11.808 1.00 98.38 94 ARG A C 1
ATOM 721 O O . ARG A 1 94 ? 3.470 9.265 -10.696 1.00 98.38 94 ARG A O 1
ATOM 728 N N . GLU A 1 95 ? 3.497 10.486 -12.580 1.00 98.31 95 GLU A N 1
ATOM 729 C CA . G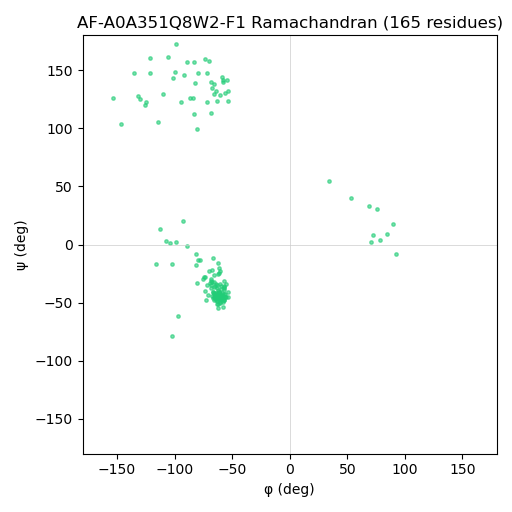LU A 1 95 ? 2.468 11.459 -12.186 1.00 98.31 95 GLU A CA 1
ATOM 730 C C . GLU A 1 95 ? 1.135 10.800 -11.793 1.00 98.31 95 GLU A C 1
ATOM 732 O O . GLU A 1 95 ? 0.489 11.224 -10.836 1.00 98.31 95 GLU A O 1
ATOM 737 N N . ASN A 1 96 ? 0.757 9.708 -12.463 1.00 98.62 96 ASN A N 1
ATOM 738 C CA . ASN A 1 96 ? -0.449 8.950 -12.143 1.00 98.62 96 ASN A CA 1
ATOM 739 C C . ASN A 1 96 ? -0.272 8.134 -10.855 1.00 98.62 96 ASN A C 1
ATOM 741 O O . ASN A 1 96 ? -1.171 8.107 -10.013 1.00 98.62 96 ASN A O 1
ATOM 745 N N . LEU A 1 97 ? 0.903 7.524 -10.654 1.00 98.75 97 LEU A N 1
ATOM 746 C CA . LEU A 1 97 ? 1.239 6.826 -9.407 1.00 98.75 97 LEU A CA 1
ATOM 747 C C . LEU A 1 97 ? 1.298 7.788 -8.214 1.00 98.75 97 LEU A C 1
ATOM 749 O O . LEU A 1 97 ? 0.782 7.467 -7.147 1.00 98.75 97 LEU A O 1
ATOM 753 N N . GLU A 1 98 ? 1.885 8.972 -8.390 1.00 98.50 98 GLU A N 1
ATOM 754 C CA . GLU A 1 98 ? 1.954 10.028 -7.375 1.00 98.50 98 GLU A CA 1
ATOM 755 C C . GLU A 1 98 ? 0.562 10.549 -7.021 1.00 98.50 98 GLU A C 1
ATOM 757 O O . GLU A 1 98 ? 0.204 10.611 -5.842 1.00 98.50 98 GLU A O 1
ATOM 762 N N . LYS A 1 99 ? -0.259 10.853 -8.034 1.00 98.38 99 LYS A N 1
ATOM 763 C CA . LYS A 1 99 ? -1.655 11.254 -7.840 1.00 98.38 99 LYS A CA 1
ATOM 764 C C . LYS A 1 99 ? -2.425 10.196 -7.053 1.00 98.38 99 LYS A C 1
ATOM 766 O O . LYS A 1 99 ? -3.130 10.537 -6.097 1.00 98.38 99 LYS A O 1
ATOM 771 N N . TYR A 1 100 ? -2.250 8.922 -7.407 1.00 98.69 100 TYR A N 1
ATOM 772 C CA . TYR A 1 100 ? -2.931 7.842 -6.711 1.00 98.69 100 TYR A CA 1
ATOM 773 C C . TYR A 1 100 ? -2.427 7.682 -5.276 1.00 98.69 100 TYR A C 1
ATOM 775 O O . TYR A 1 100 ? -3.235 7.613 -4.353 1.00 98.69 100 TYR A O 1
ATOM 783 N N . ALA A 1 101 ? -1.110 7.725 -5.059 1.00 98.69 101 ALA A N 1
ATOM 784 C CA . ALA A 1 101 ? -0.507 7.656 -3.731 1.00 98.69 101 ALA A CA 1
ATOM 785 C C . ALA A 1 101 ? -1.023 8.765 -2.802 1.00 98.69 101 ALA A C 1
ATOM 787 O O . ALA A 1 101 ? -1.366 8.487 -1.652 1.00 98.69 101 ALA A O 1
ATOM 788 N N . VAL A 1 102 ? -1.153 9.999 -3.301 1.00 98.44 102 VAL A N 1
ATOM 789 C CA . VAL A 1 102 ? -1.747 11.118 -2.550 1.00 98.44 102 VAL A CA 1
ATOM 790 C C . VAL A 1 102 ? -3.210 10.837 -2.203 1.00 98.44 102 VAL A C 1
ATOM 792 O O . VAL A 1 102 ? -3.608 11.025 -1.051 1.00 98.44 102 VAL A O 1
ATOM 795 N N . SER A 1 103 ? -4.006 10.359 -3.165 1.00 98.31 103 SER A N 1
ATOM 796 C CA . SER A 1 103 ? -5.419 10.032 -2.938 1.00 98.31 103 SER A CA 1
ATOM 797 C C . SER A 1 103 ? -5.594 8.945 -1.871 1.00 98.31 103 SER A C 1
ATOM 799 O O . SER A 1 103 ? -6.335 9.137 -0.904 1.00 98.31 103 SER A O 1
ATOM 801 N N . VAL A 1 104 ? -4.860 7.836 -1.996 1.00 98.56 104 VAL A N 1
ATOM 802 C CA . VAL A 1 104 ? -4.893 6.708 -1.052 1.00 98.56 104 VAL A CA 1
ATOM 803 C C . VAL A 1 104 ? -4.448 7.149 0.341 1.00 98.56 104 VAL A C 1
ATOM 805 O O . VAL A 1 104 ? -5.141 6.883 1.325 1.00 98.56 104 VAL A O 1
ATOM 808 N N . ALA A 1 105 ? -3.344 7.897 0.438 1.00 98.69 105 ALA A N 1
ATOM 809 C CA . ALA A 1 105 ? -2.857 8.426 1.708 1.00 98.69 105 ALA A CA 1
ATOM 810 C C . ALA A 1 105 ? -3.901 9.322 2.392 1.00 98.69 105 ALA A C 1
ATOM 812 O O . ALA A 1 105 ? -4.109 9.213 3.600 1.00 98.69 105 ALA A O 1
ATOM 813 N N . GLN A 1 106 ? -4.597 10.181 1.639 1.00 98.31 106 GLN A N 1
ATOM 814 C CA . GLN A 1 106 ? -5.641 11.041 2.199 1.00 98.31 106 GLN A CA 1
ATOM 815 C C . GLN A 1 106 ? -6.831 10.235 2.733 1.00 98.31 106 GLN A C 1
ATOM 817 O O . GLN A 1 106 ? -7.303 10.514 3.838 1.00 98.31 106 GLN A O 1
ATOM 822 N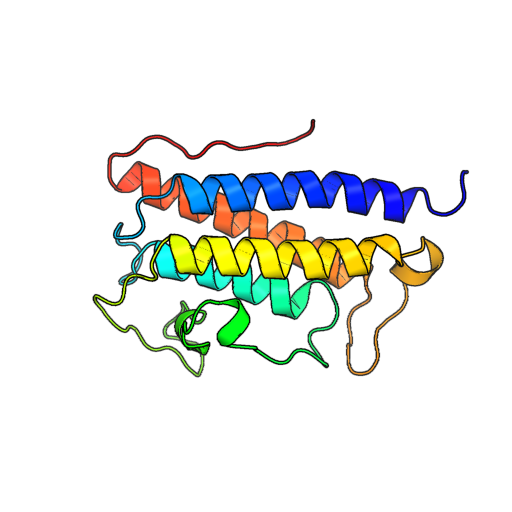 N . LYS A 1 107 ? -7.303 9.222 1.992 1.00 98.12 107 LYS A N 1
ATOM 823 C CA . LYS A 1 107 ? -8.387 8.333 2.450 1.00 98.12 107 LYS A CA 1
ATOM 824 C C . LYS A 1 107 ? -8.007 7.626 3.753 1.00 98.12 107 LYS A C 1
ATOM 826 O O . LYS A 1 107 ? -8.795 7.610 4.697 1.00 98.12 107 LYS A O 1
ATOM 831 N N . ILE A 1 108 ? -6.781 7.110 3.828 1.00 98.62 108 ILE A N 1
ATOM 832 C CA . ILE A 1 108 ? -6.261 6.410 5.008 1.00 98.62 108 ILE A CA 1
ATOM 833 C C . ILE A 1 108 ? -6.124 7.347 6.208 1.00 98.62 108 ILE A C 1
ATOM 835 O O . ILE A 1 108 ? -6.571 7.004 7.300 1.00 98.62 108 ILE A O 1
ATOM 839 N N . ARG A 1 109 ? -5.578 8.553 6.025 1.00 98.62 109 ARG A N 1
ATOM 840 C CA . ARG A 1 109 ? -5.487 9.551 7.104 1.00 98.62 109 ARG A CA 1
ATOM 841 C C . ARG A 1 109 ? -6.859 9.941 7.640 1.00 98.62 109 ARG A C 1
ATOM 843 O O . ARG A 1 109 ? -7.047 9.985 8.852 1.00 98.62 109 ARG A O 1
ATOM 850 N N . ASN A 1 110 ? -7.827 10.164 6.751 1.00 98.44 110 ASN A N 1
ATOM 851 C CA . ASN A 1 110 ? -9.205 10.469 7.141 1.00 98.44 110 ASN A CA 1
ATOM 852 C C . ASN A 1 110 ? -9.831 9.323 7.945 1.00 98.44 110 ASN A C 1
ATOM 854 O O . ASN A 1 110 ? -10.520 9.565 8.935 1.00 98.44 110 ASN A O 1
ATOM 858 N N . TYR A 1 111 ? -9.577 8.078 7.541 1.00 98.31 111 TYR A N 1
ATOM 859 C CA . TYR A 1 111 ? -10.029 6.900 8.270 1.00 98.31 111 TYR A CA 1
ATOM 860 C C . TYR A 1 111 ? -9.413 6.821 9.674 1.00 98.31 111 TYR A C 1
ATOM 862 O O . TYR A 1 111 ? -10.132 6.703 10.665 1.00 98.31 111 TYR A O 1
ATOM 870 N N . LEU A 1 112 ? -8.088 6.946 9.766 1.00 98.31 112 LEU A N 1
ATOM 871 C CA . LEU A 1 112 ? -7.344 6.831 11.021 1.00 98.31 112 LEU A CA 1
ATOM 872 C C . LEU A 1 112 ? -7.662 7.956 12.010 1.00 98.31 112 LEU A C 1
ATOM 874 O O . LEU A 1 112 ? -7.703 7.705 13.210 1.00 98.31 112 LEU A O 1
ATOM 878 N N . ALA A 1 113 ? -7.965 9.163 11.524 1.00 97.75 113 ALA A N 1
ATOM 879 C CA . ALA A 1 113 ? -8.392 10.283 12.364 1.00 97.75 113 ALA A CA 1
ATOM 880 C C . ALA A 1 113 ? -9.690 10.000 13.146 1.00 97.75 113 ALA A C 1
ATOM 882 O O . ALA A 1 113 ? -9.932 10.625 14.175 1.00 97.75 113 ALA A O 1
ATOM 883 N N . ASN A 1 114 ? -10.510 9.058 12.670 1.00 96.38 114 ASN A N 1
ATOM 884 C CA . ASN A 1 114 ? -11.773 8.665 13.294 1.00 96.38 1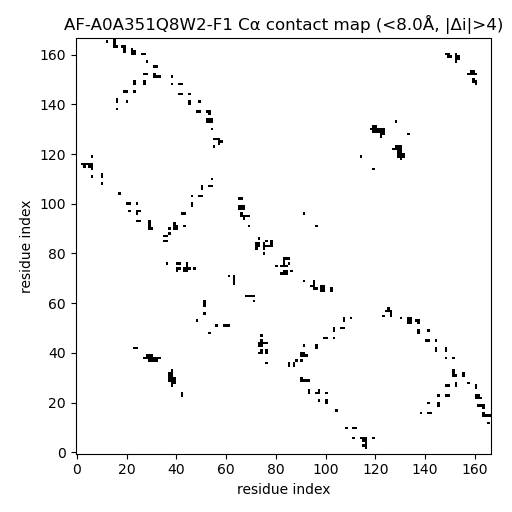14 ASN A CA 1
ATOM 885 C C . ASN A 1 114 ? -11.701 7.286 13.978 1.00 96.38 114 ASN A C 1
ATOM 887 O O . ASN A 1 114 ? -12.713 6.797 14.478 1.00 96.38 114 ASN A O 1
ATOM 891 N N . LEU A 1 115 ? -10.531 6.639 13.997 1.00 97.56 115 LEU A N 1
ATOM 892 C CA . LEU A 1 115 ? -10.355 5.304 14.562 1.00 97.56 115 LEU A CA 1
ATOM 893 C C . LEU A 1 115 ? -10.072 5.381 16.071 1.00 97.56 115 LEU A C 1
ATOM 895 O O . LEU A 1 115 ? -9.121 6.028 16.512 1.00 97.56 115 LEU A O 1
ATOM 899 N N . SER A 1 116 ? -10.864 4.663 16.866 1.00 97.62 116 SER A N 1
ATOM 900 C CA . SER A 1 116 ? -10.646 4.497 18.310 1.00 97.62 116 SER A CA 1
ATOM 901 C C . SER A 1 116 ? -10.113 3.104 18.650 1.00 97.62 116 SER A C 1
ATOM 903 O O . SER A 1 116 ? -10.286 2.164 17.874 1.00 97.62 11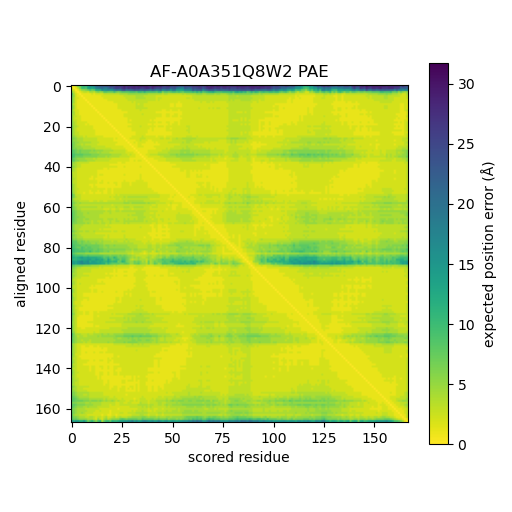6 SER A O 1
ATOM 905 N N . ASP A 1 117 ? -9.526 2.938 19.839 1.00 98.12 117 ASP A N 1
ATOM 906 C CA . ASP A 1 117 ? -9.019 1.631 20.295 1.00 98.12 117 ASP A CA 1
ATOM 907 C C . ASP A 1 117 ? -10.129 0.573 20.353 1.00 98.12 117 ASP A C 1
ATOM 909 O O . ASP A 1 117 ? -9.902 -0.589 20.026 1.00 98.12 117 ASP A O 1
ATOM 913 N N . LYS A 1 118 ? -11.351 0.980 20.725 1.00 96.88 118 LYS A N 1
ATOM 914 C CA . LYS A 1 118 ? -12.519 0.088 20.795 1.00 96.88 118 LYS A CA 1
ATOM 915 C C . LYS A 1 118 ? -12.919 -0.444 19.420 1.00 96.88 118 LYS A C 1
ATOM 917 O O . LYS A 1 118 ? -13.309 -1.600 19.308 1.00 96.88 118 LYS A O 1
ATOM 922 N N . MET A 1 119 ? -12.766 0.380 18.383 1.00 97.75 119 MET A N 1
ATOM 923 C CA . MET A 1 119 ? -13.129 0.008 17.017 1.00 97.75 119 MET A CA 1
ATOM 924 C C . MET A 1 119 ? -12.193 -1.050 16.430 1.00 97.75 119 MET A C 1
ATOM 926 O O . MET A 1 119 ? -12.586 -1.767 15.516 1.00 97.75 119 MET A O 1
ATOM 930 N N . LEU A 1 120 ? -10.962 -1.186 16.934 1.00 98.31 120 LEU A N 1
ATOM 931 C CA . LEU A 1 120 ? -9.950 -2.078 16.353 1.00 98.31 120 LEU A CA 1
ATOM 932 C C . LEU A 1 120 ? -10.407 -3.540 16.251 1.00 98.31 120 LEU A C 1
ATOM 934 O O . LEU A 1 120 ? -10.076 -4.206 15.270 1.00 98.31 120 LEU A O 1
ATOM 938 N N . SER A 1 121 ? -11.175 -4.027 17.231 1.00 98.06 121 SER A N 1
ATOM 939 C CA . SER A 1 121 ? -11.708 -5.396 17.248 1.00 98.06 121 SER A CA 1
ATOM 940 C C . SER A 1 121 ? -13.068 -5.546 16.561 1.00 98.06 121 SER A C 1
ATOM 942 O O . SER A 1 121 ? -13.609 -6.649 16.520 1.00 98.06 121 SER A O 1
ATOM 944 N N . GLU A 1 122 ? -13.646 -4.464 16.042 1.00 98.12 122 GLU A N 1
ATOM 945 C CA . GLU A 1 122 ? -14.909 -4.506 15.309 1.00 98.12 122 GLU A CA 1
ATOM 946 C C . GLU A 1 122 ? -14.684 -4.972 13.871 1.00 98.12 122 GLU A C 1
ATOM 948 O O . GLU A 1 122 ? -13.661 -4.670 13.247 1.00 98.12 122 GLU A O 1
ATOM 953 N N . LYS A 1 123 ? -15.679 -5.677 13.332 1.00 97.88 123 LYS A N 1
ATOM 954 C CA . LYS A 1 123 ? -15.797 -5.949 11.900 1.00 97.88 123 LYS A CA 1
ATOM 955 C C . LYS A 1 123 ? -16.636 -4.857 11.251 1.00 97.88 123 LYS A C 1
ATOM 957 O O . LYS A 1 123 ? -17.561 -4.334 11.869 1.00 97.88 123 LYS A O 1
ATOM 962 N N . LEU A 1 124 ? -16.294 -4.519 10.017 1.00 94.50 124 LEU A N 1
ATOM 963 C CA . LEU A 1 124 ? -17.084 -3.619 9.183 1.00 94.50 124 LEU A CA 1
ATOM 964 C C . LEU A 1 124 ? -18.218 -4.375 8.489 1.00 94.50 124 LEU A C 1
ATOM 966 O O . LEU A 1 124 ? -18.124 -5.586 8.282 1.00 94.50 124 LEU A O 1
ATOM 970 N N . ASP A 1 125 ? -19.268 -3.656 8.098 1.00 94.44 125 ASP A N 1
ATOM 971 C CA . ASP A 1 125 ? -20.391 -4.240 7.366 1.00 94.44 125 ASP A CA 1
ATOM 972 C C . ASP A 1 125 ? -19.905 -4.926 6.082 1.00 94.44 125 ASP A C 1
ATOM 974 O O . ASP A 1 125 ? -19.112 -4.379 5.311 1.00 94.44 125 ASP A O 1
ATOM 978 N N . GLY A 1 126 ? -20.351 -6.170 5.886 1.00 96.06 126 GLY A N 1
ATOM 979 C CA . GLY A 1 126 ? -19.950 -7.005 4.751 1.00 96.06 126 GLY A CA 1
ATOM 980 C C . GLY A 1 126 ? -18.501 -7.509 4.788 1.00 96.06 126 GLY A C 1
ATOM 981 O O . GLY A 1 126 ? -18.092 -8.197 3.855 1.00 96.06 126 GLY A O 1
ATOM 982 N N . CYS A 1 127 ? -17.725 -7.213 5.837 1.00 95.94 127 CYS A N 1
ATOM 983 C CA . CYS A 1 127 ? -16.336 -7.640 5.971 1.00 95.94 127 CYS A CA 1
ATOM 984 C C . CYS A 1 127 ? -16.176 -8.701 7.069 1.00 95.94 127 CYS A C 1
ATOM 986 O O . CYS A 1 127 ? -16.603 -8.528 8.209 1.00 95.94 127 CYS A O 1
ATOM 988 N N . GLU A 1 128 ? -15.519 -9.813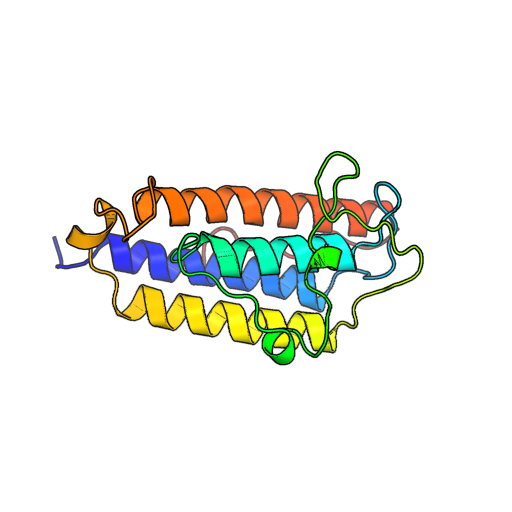 6.743 1.00 96.56 128 GLU A N 1
ATOM 989 C CA . GLU A 1 128 ? -15.275 -10.892 7.706 1.00 96.56 128 GLU A CA 1
ATOM 990 C C . GLU A 1 128 ? -14.097 -10.622 8.654 1.00 96.56 128 GLU A C 1
ATOM 992 O O . GLU A 1 128 ? -13.969 -11.308 9.671 1.00 96.56 128 GLU A O 1
ATOM 997 N N . PHE A 1 129 ? -13.272 -9.619 8.351 1.00 98.06 129 PHE A N 1
ATOM 998 C CA . PHE A 1 129 ? -12.081 -9.256 9.111 1.00 98.06 129 PHE A CA 1
ATOM 999 C C . PHE A 1 129 ? -12.353 -8.064 10.025 1.00 98.06 129 PHE A C 1
ATOM 1001 O O . PHE A 1 129 ? -13.141 -7.168 9.715 1.00 98.06 129 PHE A O 1
ATOM 1008 N N . THR A 1 130 ? -11.672 -8.042 11.163 1.00 98.56 130 THR A N 1
ATOM 1009 C CA . THR A 1 130 ? -11.635 -6.868 12.031 1.00 98.56 130 THR A CA 1
ATOM 1010 C C . THR A 1 130 ? -10.823 -5.744 11.394 1.00 98.56 130 THR A C 1
ATOM 1012 O O . THR A 1 130 ? -9.938 -5.977 10.564 1.00 98.56 130 THR A O 1
ATOM 1015 N N . ARG A 1 131 ? -11.070 -4.503 11.823 1.00 98.62 131 ARG A N 1
ATOM 1016 C CA . ARG A 1 131 ? -10.289 -3.336 11.378 1.00 98.62 131 ARG A CA 1
ATOM 1017 C C . ARG A 1 131 ? -8.789 -3.538 11.599 1.00 98.62 131 ARG A C 1
ATOM 1019 O O . ARG A 1 131 ? -7.991 -3.198 10.729 1.00 98.62 131 ARG A O 1
ATOM 1026 N N . LEU A 1 132 ? -8.397 -4.114 12.738 1.00 98.69 132 LEU A N 1
ATOM 1027 C CA . LEU A 1 132 ? -6.993 -4.394 13.034 1.00 98.69 132 LEU A CA 1
ATOM 1028 C C . LEU A 1 132 ? -6.395 -5.454 12.097 1.00 98.69 132 LEU A C 1
ATOM 1030 O O . LEU A 1 132 ? -5.264 -5.288 11.647 1.00 98.69 132 LEU A O 1
ATOM 1034 N N . GLU A 1 133 ? -7.132 -6.519 11.771 1.00 98.69 133 GLU A N 1
ATOM 1035 C CA . GLU A 1 133 ? -6.669 -7.538 10.816 1.00 98.69 133 GLU A CA 1
ATOM 1036 C C . GLU A 1 133 ? -6.434 -6.951 9.422 1.00 98.69 133 GLU A C 1
ATOM 1038 O O . GLU A 1 133 ? -5.413 -7.263 8.804 1.00 98.69 133 GLU A O 1
ATOM 1043 N N . LEU A 1 134 ? -7.325 -6.067 8.959 1.00 98.69 134 LEU A N 1
ATOM 1044 C CA . LEU A 1 134 ? -7.174 -5.354 7.688 1.00 98.69 134 LEU A CA 1
ATOM 1045 C C . LEU A 1 134 ? -5.909 -4.487 7.677 1.00 98.69 134 LEU A C 1
ATOM 1047 O O . LEU A 1 134 ? -5.074 -4.623 6.778 1.00 98.69 134 LEU A O 1
ATOM 1051 N N . ILE A 1 135 ? -5.719 -3.666 8.715 1.00 98.81 135 ILE A N 1
ATOM 1052 C CA . ILE A 1 135 ? -4.542 -2.801 8.870 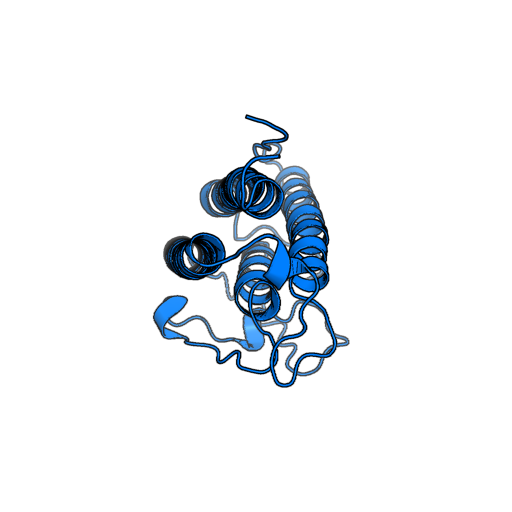1.00 98.81 135 ILE A CA 1
ATOM 1053 C C . ILE A 1 135 ? -3.260 -3.644 8.877 1.00 98.81 135 ILE A C 1
ATOM 1055 O O . ILE A 1 135 ? -2.372 -3.433 8.053 1.00 98.81 135 ILE A O 1
ATOM 1059 N N . LEU A 1 136 ? -3.165 -4.655 9.747 1.00 98.75 136 LEU A N 1
ATOM 1060 C CA . LEU A 1 136 ? -1.980 -5.518 9.834 1.00 98.75 136 LEU A CA 1
ATOM 1061 C C . LEU A 1 136 ? -1.735 -6.308 8.542 1.00 98.75 136 LEU A C 1
ATOM 1063 O O . LEU A 1 136 ? -0.583 -6.544 8.169 1.00 98.75 136 LEU A O 1
ATOM 1067 N N . GLY A 1 137 ? -2.802 -6.719 7.855 1.00 98.62 137 GLY A N 1
ATOM 1068 C CA . GLY A 1 137 ? -2.732 -7.341 6.537 1.00 98.62 137 GLY A CA 1
ATOM 1069 C C . GLY A 1 137 ? -2.056 -6.430 5.517 1.00 98.62 137 GLY A C 1
ATOM 1070 O O . GLY A 1 137 ? -1.140 -6.874 4.822 1.00 98.62 137 GLY A O 1
ATOM 1071 N N . GLN A 1 138 ? -2.431 -5.150 5.488 1.00 98.62 138 GLN A N 1
ATOM 1072 C CA . GLN A 1 138 ? -1.831 -4.181 4.572 1.00 98.62 138 GLN A CA 1
ATOM 1073 C C . GLN A 1 138 ? -0.400 -3.800 4.941 1.00 98.62 138 GLN A C 1
ATOM 1075 O O . GLN A 1 138 ? 0.424 -3.675 4.042 1.00 98.62 138 GLN A O 1
ATOM 1080 N N . PHE A 1 139 ? -0.044 -3.718 6.226 1.00 98.50 139 PHE A N 1
ATOM 1081 C CA . PHE A 1 139 ? 1.360 -3.542 6.618 1.00 98.50 139 PHE A CA 1
ATOM 1082 C C . PHE A 1 139 ? 2.244 -4.669 6.063 1.00 98.50 139 PHE A C 1
ATOM 1084 O O . PHE A 1 139 ? 3.301 -4.402 5.493 1.00 98.50 139 PHE A O 1
ATOM 1091 N N . ARG A 1 140 ? 1.802 -5.932 6.168 1.00 98.50 140 ARG A N 1
ATOM 1092 C CA . ARG A 1 140 ? 2.547 -7.074 5.608 1.00 98.50 140 ARG A CA 1
ATOM 1093 C C . ARG A 1 140 ? 2.604 -7.041 4.082 1.00 98.50 140 ARG A C 1
ATOM 1095 O O . ARG A 1 140 ? 3.670 -7.267 3.514 1.00 98.50 140 ARG A O 1
ATOM 1102 N N . HIS A 1 141 ? 1.472 -6.779 3.428 1.00 98.50 141 HIS A N 1
ATOM 1103 C CA . HIS A 1 141 ? 1.377 -6.745 1.967 1.00 98.50 141 HIS A CA 1
ATOM 1104 C C . HIS A 1 141 ? 2.256 -5.644 1.373 1.00 98.50 141 HIS A C 1
ATOM 1106 O O . HIS A 1 141 ? 3.146 -5.934 0.575 1.00 98.50 141 HIS A O 1
ATOM 1112 N N . VAL A 1 142 ? 2.080 -4.405 1.833 1.00 98.31 142 VAL A N 1
ATOM 1113 C CA . VAL A 1 142 ? 2.846 -3.256 1.347 1.00 98.31 142 VAL A CA 1
ATOM 1114 C C . VAL A 1 142 ? 4.335 -3.471 1.563 1.00 98.31 142 VAL A C 1
ATOM 1116 O O . VAL A 1 142 ? 5.113 -3.263 0.637 1.00 98.31 142 VAL A O 1
ATOM 1119 N N . MET A 1 143 ? 4.758 -3.921 2.747 1.00 97.81 143 MET A N 1
ATOM 1120 C CA . MET A 1 143 ? 6.188 -4.080 3.012 1.00 97.81 143 MET A CA 1
ATOM 1121 C C . MET A 1 143 ? 6.833 -5.199 2.190 1.00 97.81 143 MET A C 1
ATOM 1123 O O . MET A 1 143 ? 7.986 -5.055 1.781 1.00 97.81 143 MET A O 1
ATOM 1127 N N . CYS A 1 144 ? 6.089 -6.263 1.869 1.00 98.25 144 CYS A N 1
ATOM 1128 C CA . CYS A 1 144 ? 6.526 -7.255 0.886 1.00 98.25 144 CYS A CA 1
ATOM 1129 C C . CYS A 1 144 ? 6.796 -6.590 -0.475 1.00 98.25 144 CYS A C 1
ATOM 1131 O O . CYS A 1 144 ? 7.872 -6.755 -1.050 1.00 98.25 144 CYS A O 1
ATOM 1133 N N . HIS A 1 145 ? 5.867 -5.759 -0.954 1.00 98.06 145 HIS A N 1
ATOM 1134 C CA . HIS A 1 145 ? 6.005 -5.092 -2.247 1.00 98.06 145 HIS A CA 1
ATOM 1135 C C . HIS A 1 145 ? 7.019 -3.943 -2.279 1.00 98.06 145 HIS A C 1
ATOM 1137 O O . HIS A 1 145 ? 7.624 -3.708 -3.325 1.00 98.06 145 HIS A O 1
ATOM 1143 N N . VAL A 1 146 ? 7.274 -3.262 -1.160 1.00 98.06 146 VAL A N 1
ATOM 1144 C CA . VAL A 1 146 ? 8.400 -2.321 -1.030 1.00 98.06 146 VAL A CA 1
ATOM 1145 C C . VAL A 1 146 ? 9.722 -3.072 -1.213 1.00 98.06 146 VAL A C 1
ATOM 1147 O O . VAL A 1 146 ? 10.581 -2.627 -1.975 1.00 98.06 146 VAL A O 1
ATOM 1150 N N . GLY A 1 147 ? 9.864 -4.242 -0.580 1.00 97.88 147 GLY A N 1
ATOM 1151 C CA . GLY A 1 147 ? 11.020 -5.122 -0.765 1.00 97.88 147 GLY A CA 1
ATOM 1152 C C . GLY A 1 147 ? 11.181 -5.585 -2.214 1.00 97.88 147 GLY A C 1
ATOM 1153 O O . GLY A 1 147 ? 12.264 -5.444 -2.780 1.00 97.88 147 GLY A O 1
ATOM 1154 N N . ILE A 1 148 ? 10.094 -6.056 -2.838 1.00 97.31 148 ILE A N 1
ATOM 1155 C CA . ILE A 1 148 ? 10.075 -6.450 -4.257 1.00 97.31 148 ILE A CA 1
ATOM 1156 C C . ILE A 1 148 ? 10.486 -5.275 -5.147 1.00 97.31 148 ILE A C 1
ATOM 1158 O O . ILE A 1 148 ? 11.391 -5.421 -5.957 1.00 97.31 148 ILE A O 1
ATOM 1162 N N . SER A 1 149 ? 9.898 -4.091 -4.965 1.00 97.88 149 SER A N 1
ATOM 1163 C CA . SER A 1 149 ? 10.221 -2.909 -5.777 1.00 97.88 149 SER A CA 1
ATOM 1164 C C . SER A 1 149 ? 11.694 -2.516 -5.655 1.00 97.88 149 SER A C 1
ATOM 1166 O O . SER A 1 149 ? 12.327 -2.153 -6.644 1.00 97.88 149 SER A O 1
ATOM 1168 N N . SER A 1 150 ? 12.265 -2.632 -4.452 1.00 97.31 150 SER A N 1
ATOM 1169 C CA . SER A 1 150 ? 13.687 -2.372 -4.218 1.00 97.31 150 SER A CA 1
ATOM 1170 C C . SER A 1 150 ? 14.582 -3.405 -4.913 1.00 97.31 150 SER A C 1
ATOM 1172 O O . SER A 1 150 ? 15.575 -3.035 -5.538 1.00 97.31 150 SER A O 1
ATOM 1174 N N . ALA A 1 151 ? 14.193 -4.685 -4.882 1.00 97.38 151 ALA A N 1
ATOM 1175 C CA . ALA A 1 151 ? 14.886 -5.751 -5.600 1.00 97.38 151 ALA A CA 1
ATOM 1176 C C . ALA A 1 151 ? 14.828 -5.557 -7.124 1.00 97.38 151 ALA A C 1
ATOM 1178 O O . ALA A 1 151 ? 15.868 -5.642 -7.772 1.00 97.38 151 ALA A O 1
ATOM 1179 N N . ILE A 1 152 ? 13.657 -5.220 -7.680 1.00 96.44 152 ILE A N 1
ATOM 1180 C CA . ILE A 1 152 ? 13.490 -4.908 -9.109 1.00 96.44 152 ILE A CA 1
ATOM 1181 C C . ILE A 1 152 ? 14.426 -3.764 -9.506 1.00 96.44 152 ILE A C 1
ATOM 1183 O O . ILE A 1 152 ? 15.163 -3.877 -10.486 1.00 96.44 152 ILE A O 1
ATOM 1187 N N . ASN A 1 153 ? 14.449 -2.684 -8.718 1.00 95.81 153 ASN A N 1
ATOM 1188 C CA . ASN A 1 153 ? 15.299 -1.527 -8.988 1.00 95.81 153 ASN A CA 1
ATOM 1189 C C . ASN A 1 153 ? 16.788 -1.915 -9.016 1.00 95.81 153 ASN A C 1
ATOM 1191 O O . ASN A 1 153 ? 17.500 -1.567 -9.960 1.00 95.81 153 ASN A O 1
ATOM 1195 N N . PHE A 1 154 ? 17.237 -2.682 -8.016 1.00 96.06 154 PHE A N 1
ATOM 1196 C CA . PHE A 1 154 ? 18.621 -3.140 -7.897 1.00 96.06 154 PHE A CA 1
ATOM 1197 C C . PHE A 1 154 ? 19.038 -4.093 -9.024 1.00 96.06 154 PHE A C 1
ATOM 1199 O O . PHE A 1 154 ? 20.094 -3.917 -9.631 1.00 96.06 154 PHE A O 1
ATOM 1206 N N . GLN A 1 155 ? 18.197 -5.077 -9.352 1.00 95.69 155 GLN A N 1
ATOM 1207 C CA . GLN A 1 155 ? 18.459 -6.037 -10.430 1.00 95.69 155 GLN A CA 1
ATOM 1208 C C . GLN A 1 155 ? 18.569 -5.371 -11.806 1.00 95.69 155 GLN A C 1
ATOM 1210 O O . GLN A 1 155 ? 19.268 -5.882 -12.677 1.00 95.69 155 GLN A O 1
ATOM 1215 N N . ASN A 1 156 ? 17.941 -4.208 -11.978 1.00 93.38 156 ASN A N 1
ATOM 1216 C CA . ASN A 1 156 ? 18.003 -3.405 -13.196 1.00 93.38 156 ASN A CA 1
ATOM 1217 C C . ASN A 1 156 ? 19.122 -2.338 -13.161 1.00 93.38 156 ASN A C 1
ATOM 1219 O O . ASN A 1 156 ? 19.081 -1.367 -13.913 1.00 93.38 156 ASN A O 1
ATOM 1223 N N . GLY A 1 157 ? 20.133 -2.505 -12.298 1.00 93.56 157 GLY A N 1
ATOM 1224 C CA . GLY A 1 157 ? 21.351 -1.684 -12.289 1.00 93.56 157 GLY A CA 1
ATOM 1225 C C . GLY A 1 157 ? 21.256 -0.367 -11.512 1.00 93.56 157 GLY A C 1
ATOM 1226 O O . GLY A 1 157 ? 22.182 0.440 -11.582 1.00 93.56 157 GLY A O 1
ATOM 1227 N N . ASN A 1 158 ? 20.174 -0.144 -10.762 1.00 93.88 158 ASN A N 1
ATOM 1228 C CA . ASN A 1 158 ? 20.005 1.038 -9.915 1.00 93.88 158 ASN A CA 1
ATOM 1229 C C . ASN A 1 158 ? 20.357 0.742 -8.445 1.00 93.88 158 ASN A C 1
ATOM 1231 O O . ASN A 1 158 ? 20.587 -0.396 -8.043 1.00 93.88 158 ASN A O 1
ATOM 1235 N N . SER A 1 159 ? 20.387 1.777 -7.606 1.00 93.19 159 SER A N 1
ATOM 1236 C CA . SER A 1 159 ? 20.587 1.620 -6.159 1.00 93.19 159 SER A CA 1
ATOM 1237 C C . SER A 1 159 ? 19.349 1.049 -5.458 1.00 93.19 159 SER A C 1
ATOM 1239 O O . SER A 1 159 ? 18.222 1.180 -5.941 1.00 93.19 159 SER A O 1
ATOM 1241 N N . TRP A 1 160 ? 19.545 0.478 -4.265 1.00 95.06 160 TRP A N 1
ATOM 1242 C CA . TRP A 1 160 ? 18.446 0.142 -3.355 1.00 95.06 160 TRP A CA 1
ATOM 1243 C C . TRP A 1 160 ? 17.570 1.369 -3.071 1.00 95.06 160 TRP A C 1
ATOM 1245 O O . TRP A 1 160 ? 18.077 2.481 -2.896 1.00 95.06 160 TRP A O 1
ATOM 1255 N N . LEU A 1 161 ? 16.256 1.157 -2.994 1.00 95.38 161 LEU A N 1
ATOM 1256 C CA . LEU A 1 161 ? 15.306 2.205 -2.629 1.00 95.38 161 LEU A CA 1
ATOM 1257 C C . LEU A 1 161 ? 15.423 2.536 -1.139 1.00 95.38 161 LEU A C 1
ATOM 1259 O O . LEU A 1 161 ? 15.706 1.668 -0.309 1.00 95.38 161 LEU A O 1
ATOM 1263 N N . LYS A 1 162 ? 15.185 3.804 -0.791 1.00 95.38 162 LYS A N 1
ATOM 1264 C CA . LYS A 1 162 ? 15.240 4.260 0.600 1.00 95.38 162 LYS A CA 1
ATOM 1265 C C . LYS A 1 162 ? 14.102 3.634 1.410 1.00 95.38 162 LYS A C 1
ATOM 1267 O O . LYS A 1 162 ? 12.953 3.651 0.969 1.00 95.38 162 LYS A O 1
ATOM 1272 N N . TYR A 1 163 ? 14.435 3.151 2.603 1.00 94.56 163 TYR A N 1
ATOM 1273 C CA . TYR A 1 163 ? 13.518 2.527 3.554 1.00 94.56 163 TYR A CA 1
ATOM 1274 C C . TYR A 1 163 ? 13.512 3.280 4.894 1.00 94.56 163 TYR A C 1
ATOM 1276 O O . TYR A 1 163 ? 14.539 3.820 5.311 1.00 94.56 163 TYR A O 1
ATOM 1284 N N . PHE A 1 164 ? 12.361 3.284 5.564 1.00 95.44 164 PHE A N 1
ATOM 1285 C CA . PHE A 1 164 ? 12.114 3.881 6.874 1.00 95.44 164 PHE A CA 1
ATOM 1286 C C . PHE A 1 164 ? 11.531 2.815 7.813 1.00 95.44 164 PHE A C 1
ATOM 1288 O O . PHE A 1 164 ? 10.504 2.214 7.496 1.00 95.44 164 PHE A O 1
ATOM 1295 N N . GLY A 1 165 ? 12.194 2.563 8.947 1.00 90.94 165 GLY A N 1
ATOM 1296 C CA . GLY A 1 165 ? 11.781 1.543 9.922 1.00 90.94 165 GLY A CA 1
ATOM 1297 C C . GLY A 1 165 ? 10.981 2.120 11.086 1.00 90.94 165 GLY A C 1
ATOM 1298 O O . GLY A 1 165 ? 9.822 1.775 11.277 1.00 90.94 165 GLY A O 1
ATOM 1299 N N . LEU A 1 166 ? 11.614 3.012 11.843 1.00 89.94 166 LEU A N 1
ATOM 1300 C CA . LEU A 1 166 ? 11.018 3.858 12.875 1.00 89.94 166 LEU A CA 1
ATOM 1301 C C . LEU A 1 166 ? 11.589 5.268 12.676 1.00 89.94 166 LEU A C 1
ATOM 1303 O O . LEU A 1 166 ? 12.740 5.379 12.246 1.00 89.94 166 LEU A O 1
ATOM 1307 N N . ASP A 1 167 ? 10.802 6.297 12.984 1.00 73.25 167 ASP A N 1
ATOM 1308 C CA . ASP A 1 167 ? 11.204 7.711 12.941 1.00 73.25 167 ASP A CA 1
ATOM 1309 C C . ASP A 1 167 ? 11.052 8.355 14.326 1.00 73.25 167 ASP A C 1
ATOM 1311 O O . ASP A 1 167 ? 10.077 8.003 15.032 1.00 73.25 167 ASP A O 1
#

Secondary structure (DSSP, 8-state):
--TTHHHHHHHHHHHHHHHHHHHHHHHS-SS-EETTEEHHHHHHHHHHHHHHHSS-TTS----GGGGTS--GGGG---TTSTT----TT-PPPHHHHHHHHHHHHHHHHHHHHT--TGGGGPBPTT-SSBHHHHHHHHHHHHHHHHHHHHHHHHHTTPPPPP--S--

Nearest PDB structures (foldseek):
  8f5v-assembly1_B  TM=7.672E-01  e=4.947E-03  Mycobacterium tuberculosis
  8fx9-assembly1_A-2  TM=7.457E-01  e=5.216E-03  Mycobacterium tuberculosis
  2ou6-assembly1_A-2  TM=6.071E-01  e=1.069E-01  Deinococcus radiodurans
  6iz2-assembly1_A  TM=6.738E-01  e=3.251E-01  Deinococcus radiodurans R1 = ATCC 13939 = DSM 20539

Sequence (167 aa):
MSENLLSKIIAEQTEILLKNINSVVQSASLEAEFDGLNASRFIFHTLHSLDKWFVNPAEYKYDENSSGGVAENLSVISSSREGFDAAPGVVIPRENLEKYAVSVAQKIRNYLANLSDKMLSEKLDGCEFTRLELILGQFRHVMCHVGISSAINFQNGNSWLKYFGLD

Radius of gyration: 16.19 Å; Cα contacts (8 Å, |Δi|>4): 219; chains: 1; bounding box: 42×28×52 Å

Mean predicted aligned error: 3.12 Å